Protein AF-A0A7J9N4K9-F1 (afdb_monomer_lite)

Organism: Gossypium schwendimanii (NCBI:txid34291)

Structure (mmCIF, N/CA/C/O backbone):
data_AF-A0A7J9N4K9-F1
#
_entry.id   AF-A0A7J9N4K9-F1
#
loop_
_atom_site.group_PDB
_atom_site.id
_atom_site.type_symbol
_atom_site.label_atom_id
_atom_site.label_alt_id
_atom_site.label_comp_id
_atom_site.label_asym_id
_atom_site.label_entity_id
_atom_site.label_seq_id
_atom_site.pdbx_PDB_ins_code
_atom_site.Cartn_x
_atom_site.Cartn_y
_atom_site.Cartn_z
_atom_site.occupancy
_atom_site.B_iso_or_equiv
_atom_site.auth_seq_id
_atom_site.auth_comp_id
_atom_site.auth_asym_id
_atom_site.auth_atom_id
_atom_site.pdbx_PDB_model_num
ATOM 1 N N . ASP A 1 1 ? 7.226 18.422 -1.236 1.00 49.41 1 ASP A N 1
ATOM 2 C CA . ASP A 1 1 ? 6.590 19.706 -1.590 1.00 49.41 1 ASP A CA 1
ATOM 3 C C . ASP A 1 1 ? 5.581 19.623 -2.728 1.00 49.41 1 ASP A C 1
ATOM 5 O O . ASP A 1 1 ? 4.415 19.809 -2.434 1.00 49.41 1 ASP A O 1
ATOM 9 N N . GLU A 1 2 ? 5.909 19.248 -3.968 1.00 48.59 2 GLU A N 1
ATOM 10 C CA . GLU A 1 2 ? 4.881 19.136 -5.037 1.00 48.59 2 GLU A CA 1
ATOM 11 C C . GLU A 1 2 ? 4.001 17.865 -4.930 1.00 48.59 2 GLU A C 1
ATOM 13 O O . GLU A 1 2 ? 2.795 17.899 -5.164 1.00 48.59 2 GLU A O 1
ATOM 18 N N . ALA A 1 3 ? 4.579 16.736 -4.502 1.00 51.59 3 ALA A N 1
ATOM 19 C CA . ALA A 1 3 ? 3.860 15.459 -4.408 1.00 51.59 3 ALA A CA 1
ATOM 20 C C . ALA A 1 3 ? 2.879 15.371 -3.221 1.00 51.59 3 ALA A C 1
ATOM 22 O O . ALA A 1 3 ? 1.837 14.729 -3.323 1.00 51.59 3 ALA A O 1
ATOM 23 N N . VAL A 1 4 ? 3.187 16.050 -2.110 1.00 46.81 4 VAL A N 1
ATOM 24 C CA . VAL A 1 4 ? 2.311 16.134 -0.925 1.00 46.81 4 VAL A CA 1
ATOM 25 C C . VAL A 1 4 ? 1.062 16.955 -1.257 1.00 46.81 4 VAL A C 1
ATOM 27 O O . VAL A 1 4 ? -0.050 16.534 -0.950 1.00 46.81 4 VAL A O 1
ATOM 30 N N . VAL A 1 5 ? 1.233 18.078 -1.967 1.00 52.47 5 VAL A N 1
ATOM 31 C CA . VAL A 1 5 ? 0.123 18.910 -2.465 1.00 52.47 5 VAL A CA 1
ATOM 32 C C . VAL A 1 5 ? -0.780 18.103 -3.409 1.00 52.47 5 VAL A C 1
ATOM 34 O O . VAL A 1 5 ? -2.001 18.160 -3.288 1.00 52.47 5 VAL A O 1
ATOM 37 N N . ASN A 1 6 ? -0.196 17.254 -4.264 1.00 62.75 6 ASN A N 1
ATOM 38 C CA . ASN A 1 6 ? -0.951 16.368 -5.154 1.00 62.75 6 ASN A CA 1
ATOM 39 C C . ASN A 1 6 ? -1.826 15.350 -4.390 1.00 62.75 6 ASN A C 1
ATOM 41 O O . ASN A 1 6 ? -2.969 15.121 -4.783 1.00 62.75 6 ASN A O 1
ATOM 45 N N . LEU A 1 7 ? -1.343 14.780 -3.277 1.00 53.81 7 LEU A N 1
ATOM 46 C CA . LEU A 1 7 ? -2.138 13.855 -2.457 1.00 53.81 7 LEU A CA 1
ATOM 47 C C . LEU A 1 7 ? -3.364 14.540 -1.843 1.00 53.81 7 LEU A C 1
ATOM 49 O O . LEU A 1 7 ? -4.467 14.000 -1.920 1.00 53.81 7 LEU A O 1
ATOM 53 N N . PHE A 1 8 ? -3.192 15.719 -1.244 1.00 50.94 8 PHE A N 1
ATOM 54 C CA . PHE A 1 8 ? -4.314 16.450 -0.649 1.00 50.94 8 PHE A CA 1
ATOM 55 C C . PHE A 1 8 ? -5.331 16.895 -1.710 1.00 50.94 8 PHE A C 1
ATOM 57 O O . PHE A 1 8 ? -6.538 16.808 -1.480 1.00 50.94 8 PHE A O 1
ATOM 64 N N . ASP A 1 9 ? -4.877 17.255 -2.912 1.00 58.62 9 ASP A N 1
ATOM 65 C CA . ASP A 1 9 ? -5.763 17.523 -4.049 1.00 58.62 9 ASP A CA 1
ATOM 66 C C . ASP A 1 9 ? -6.529 16.275 -4.520 1.00 58.62 9 ASP A C 1
ATOM 68 O O . ASP A 1 9 ? -7.696 16.376 -4.911 1.00 58.62 9 ASP A O 1
ATOM 72 N N . GLN A 1 10 ? -5.912 15.090 -4.487 1.00 57.28 10 GLN A N 1
ATOM 73 C CA . GLN A 1 10 ? -6.582 13.819 -4.795 1.00 57.28 10 GLN A CA 1
ATOM 74 C C . GLN A 1 10 ? -7.594 13.423 -3.709 1.00 57.28 10 GLN A C 1
ATOM 76 O O . GLN A 1 10 ? -8.705 12.993 -4.033 1.00 57.28 10 GLN A O 1
ATOM 81 N N . LEU A 1 11 ? -7.255 13.641 -2.437 1.00 49.56 11 LEU A N 1
ATOM 82 C CA . LEU A 1 11 ? -8.150 13.450 -1.295 1.00 49.56 11 LEU A CA 1
ATOM 83 C C . LEU A 1 11 ? -9.391 14.340 -1.384 1.00 49.56 11 LEU A C 1
ATOM 85 O O . LEU A 1 11 ? -10.517 13.859 -1.247 1.00 49.56 11 LEU A O 1
ATOM 89 N N . ASN A 1 12 ? -9.195 15.617 -1.717 1.00 47.84 12 ASN A N 1
ATOM 90 C CA . ASN A 1 12 ? -10.282 16.567 -1.959 1.00 47.84 12 ASN A CA 1
ATOM 91 C C . ASN A 1 12 ? -11.189 16.138 -3.127 1.00 47.84 12 ASN A C 1
ATOM 93 O O . ASN A 1 12 ? -12.381 16.447 -3.140 1.00 47.84 12 ASN A O 1
ATOM 97 N N . LYS A 1 13 ? -10.659 15.367 -4.086 1.00 63.44 13 LYS A N 1
ATOM 98 C CA . LYS A 1 13 ? -11.408 14.775 -5.209 1.00 63.44 13 LYS A CA 1
ATOM 99 C C . LYS A 1 13 ? -12.081 13.437 -4.868 1.00 63.44 13 LYS A C 1
ATOM 101 O O . LYS A 1 13 ? -12.573 12.772 -5.776 1.00 63.44 13 LYS A O 1
ATOM 106 N N . LYS A 1 14 ? -12.144 13.051 -3.586 1.00 54.69 14 LYS A N 1
ATOM 107 C CA . LYS A 1 14 ? -12.711 11.777 -3.093 1.00 54.69 14 LYS A CA 1
ATOM 108 C C . LYS A 1 14 ? -11.997 10.526 -3.622 1.00 54.69 14 LYS A C 1
ATOM 110 O O . LYS A 1 14 ? -12.577 9.440 -3.612 1.00 54.69 14 LYS A O 1
ATOM 115 N N . VAL A 1 15 ? -10.748 10.651 -4.072 1.00 60.00 15 VAL A N 1
ATOM 116 C CA . VAL A 1 15 ? -9.905 9.478 -4.327 1.00 60.00 15 VAL A CA 1
ATOM 117 C C . VAL A 1 15 ? -9.588 8.846 -2.974 1.00 60.00 15 VAL A C 1
ATOM 119 O O . VAL A 1 15 ? -9.232 9.546 -2.028 1.00 60.00 15 VAL A O 1
ATOM 122 N N . THR A 1 16 ? -9.754 7.528 -2.861 1.00 64.25 16 THR A N 1
ATOM 123 C CA . THR A 1 16 ? -9.445 6.816 -1.616 1.00 64.25 16 THR A CA 1
ATOM 124 C C . THR A 1 16 ? -7.970 7.024 -1.245 1.00 64.25 16 THR A C 1
ATOM 126 O O . THR A 1 16 ? -7.100 6.708 -2.058 1.00 64.25 16 THR A O 1
ATOM 129 N N . PRO A 1 17 ? -7.646 7.533 -0.039 1.00 65.94 17 PRO A N 1
ATOM 130 C CA . PRO A 1 17 ? -6.253 7.671 0.383 1.00 65.94 17 PRO A CA 1
ATOM 131 C C . PRO A 1 17 ? -5.586 6.330 0.652 1.00 65.94 17 PRO A C 1
ATOM 133 O O . PRO A 1 17 ? -4.362 6.257 0.676 1.00 65.94 17 PRO A O 1
ATOM 136 N N . ILE A 1 18 ? -6.372 5.275 0.887 1.00 71.81 18 ILE A N 1
ATOM 137 C CA . ILE A 1 18 ? -5.900 3.997 1.429 1.00 71.81 18 ILE A CA 1
ATOM 138 C C . ILE A 1 18 ? -4.671 3.451 0.676 1.00 71.81 18 ILE A C 1
ATOM 140 O O . ILE A 1 18 ? -3.696 3.116 1.351 1.00 71.81 18 ILE A O 1
ATOM 144 N N . PRO A 1 19 ? -4.629 3.408 -0.674 1.00 71.19 19 PRO A N 1
ATOM 145 C CA . PRO A 1 19 ? -3.455 2.922 -1.402 1.00 71.19 19 PRO A CA 1
ATOM 146 C C . PRO A 1 19 ? -2.188 3.737 -1.125 1.00 71.19 19 PRO A C 1
ATOM 148 O O . PRO A 1 19 ? -1.106 3.166 -1.016 1.00 71.19 19 PRO A O 1
ATOM 151 N N . VAL A 1 20 ? -2.321 5.054 -0.957 1.00 73.25 20 VAL A N 1
ATOM 152 C CA . VAL A 1 20 ? -1.198 5.960 -0.687 1.00 73.25 20 VAL A CA 1
ATOM 153 C C . VAL A 1 20 ? -0.687 5.783 0.744 1.00 73.25 20 VAL A C 1
ATOM 155 O O . VAL A 1 20 ? 0.519 5.713 0.968 1.00 73.25 20 VAL A O 1
ATOM 158 N N . ILE A 1 21 ? -1.596 5.636 1.712 1.00 75.00 21 ILE A N 1
ATOM 159 C CA . ILE A 1 21 ? -1.252 5.376 3.120 1.00 75.00 21 ILE A CA 1
ATOM 160 C C . ILE A 1 21 ? -0.512 4.048 3.251 1.00 75.00 21 ILE A C 1
ATOM 162 O O . ILE A 1 21 ? 0.518 3.960 3.925 1.00 75.00 21 ILE A O 1
ATOM 166 N N . LEU A 1 22 ? -1.038 3.012 2.595 1.00 77.12 22 LEU A N 1
ATOM 167 C CA . LEU A 1 22 ? -0.397 1.707 2.542 1.00 77.12 22 LEU A CA 1
ATOM 168 C C . LEU A 1 22 ? 0.988 1.823 1.898 1.00 77.12 22 LEU A C 1
ATOM 170 O O . LEU A 1 22 ? 1.949 1.306 2.466 1.00 77.12 22 LEU A O 1
ATOM 174 N N . ALA A 1 23 ? 1.117 2.547 0.781 1.00 81.69 23 ALA A N 1
ATOM 175 C CA . ALA A 1 23 ? 2.401 2.748 0.116 1.00 81.69 23 ALA A CA 1
ATOM 176 C C . ALA A 1 23 ? 3.451 3.355 1.058 1.00 81.69 23 ALA A C 1
ATOM 178 O O . ALA A 1 23 ? 4.545 2.806 1.197 1.00 81.69 23 ALA A O 1
ATOM 179 N N . GLU A 1 24 ? 3.118 4.450 1.746 1.00 82.38 24 GLU A N 1
ATOM 180 C CA . GLU A 1 24 ? 4.070 5.109 2.645 1.00 82.38 24 GLU A CA 1
ATOM 181 C C . GLU A 1 24 ? 4.376 4.265 3.885 1.00 82.38 24 GLU A C 1
ATOM 183 O O . GLU A 1 24 ? 5.539 4.123 4.256 1.00 82.38 24 GLU A O 1
ATOM 188 N N . THR A 1 25 ? 3.378 3.586 4.457 1.00 79.69 25 THR A N 1
ATOM 189 C CA . THR A 1 25 ? 3.591 2.690 5.605 1.00 79.69 25 THR A CA 1
ATOM 190 C C . THR A 1 25 ? 4.564 1.560 5.255 1.00 79.69 25 THR A C 1
ATOM 192 O O . THR A 1 25 ? 5.531 1.312 5.980 1.00 79.69 25 THR A O 1
ATOM 195 N N . PHE A 1 26 ? 4.355 0.883 4.121 1.00 77.69 26 PHE A N 1
ATOM 196 C CA . PHE A 1 26 ? 5.234 -0.203 3.678 1.00 77.69 26 PHE A CA 1
ATOM 197 C C . PHE A 1 26 ? 6.650 0.289 3.374 1.00 77.69 26 PHE A C 1
ATOM 199 O O . PHE A 1 26 ? 7.622 -0.394 3.717 1.00 77.69 26 PHE A O 1
ATOM 206 N N . LYS A 1 27 ? 6.790 1.478 2.781 1.00 79.88 27 LYS A N 1
ATOM 207 C CA . LYS A 1 27 ? 8.101 2.086 2.532 1.00 79.88 27 LYS A CA 1
ATOM 208 C C . LYS A 1 27 ? 8.834 2.414 3.826 1.00 79.88 27 LYS A C 1
ATOM 210 O O . LYS A 1 27 ? 9.990 2.014 3.961 1.00 79.88 27 LYS A O 1
ATOM 215 N N . SER A 1 28 ? 8.176 3.055 4.793 1.00 76.00 28 SER A N 1
ATOM 216 C CA . SER A 1 28 ? 8.782 3.364 6.093 1.00 76.00 28 SER A CA 1
ATOM 217 C C . SER A 1 28 ? 9.217 2.093 6.829 1.00 76.00 28 SER A C 1
ATOM 219 O O . SER A 1 28 ? 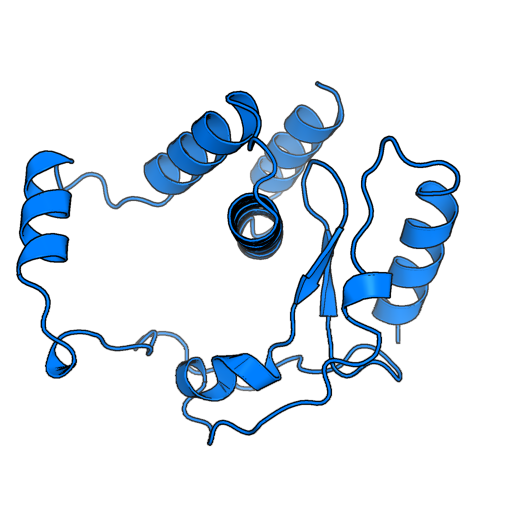10.344 2.019 7.316 1.00 76.00 28 SER A O 1
ATOM 221 N N . LEU A 1 29 ? 8.384 1.046 6.842 1.00 76.38 29 LEU A N 1
ATOM 222 C CA . LEU A 1 29 ? 8.743 -0.246 7.442 1.00 76.38 29 LEU A CA 1
ATOM 223 C C . LEU A 1 29 ? 9.922 -0.921 6.720 1.00 76.38 29 LEU A C 1
ATOM 225 O O . LEU A 1 29 ? 10.816 -1.470 7.369 1.00 76.38 29 LEU A O 1
ATOM 229 N N . SER A 1 30 ? 9.957 -0.862 5.384 1.00 75.75 30 SER A N 1
ATOM 230 C CA . SER A 1 30 ? 11.070 -1.380 4.577 1.00 75.75 30 SER A CA 1
ATOM 231 C C . SER A 1 30 ? 12.377 -0.644 4.884 1.00 75.75 30 SER A C 1
ATOM 233 O O . SER A 1 30 ? 13.410 -1.294 5.065 1.00 75.75 30 SER A O 1
ATOM 235 N N . ALA A 1 31 ? 12.334 0.686 5.009 1.00 74.19 31 ALA A N 1
ATOM 236 C CA . ALA A 1 31 ? 13.477 1.511 5.389 1.00 74.19 31 ALA A CA 1
ATOM 237 C C . ALA A 1 31 ? 13.986 1.165 6.799 1.00 74.19 31 ALA A C 1
ATOM 239 O O . ALA A 1 31 ? 15.176 0.883 6.951 1.00 74.19 31 ALA A O 1
ATOM 240 N N . CYS A 1 32 ? 13.091 1.055 7.789 1.00 73.06 32 CYS A N 1
ATOM 241 C CA . CYS A 1 32 ? 13.434 0.613 9.145 1.00 73.06 32 CYS A CA 1
ATOM 242 C C . CYS A 1 32 ? 14.128 -0.758 9.145 1.00 73.06 32 CYS A C 1
ATOM 244 O O . CYS A 1 32 ? 15.174 -0.924 9.770 1.00 73.06 32 CYS A O 1
ATOM 246 N N . ARG A 1 33 ? 13.596 -1.733 8.393 1.00 73.25 33 ARG A N 1
ATOM 247 C CA . ARG A 1 33 ? 14.206 -3.067 8.249 1.00 73.25 33 ARG A CA 1
ATOM 248 C C . ARG A 1 33 ? 15.597 -3.007 7.613 1.00 73.25 33 ARG A C 1
ATOM 250 O O . ARG A 1 33 ? 16.470 -3.780 7.992 1.00 73.25 33 ARG A O 1
ATOM 257 N N . LYS A 1 34 ? 15.803 -2.111 6.644 1.00 75.81 34 LYS A N 1
ATOM 258 C CA . LYS A 1 34 ? 17.098 -1.886 5.978 1.00 75.81 34 LYS A CA 1
ATOM 259 C C . LYS A 1 34 ? 18.069 -1.051 6.840 1.00 75.81 34 LYS A C 1
ATOM 261 O O . LYS A 1 34 ? 19.182 -0.794 6.395 1.00 75.81 34 LYS A O 1
ATOM 266 N N . GLY A 1 35 ? 17.673 -0.616 8.043 1.00 75.69 35 GLY A N 1
ATOM 267 C CA . GLY A 1 35 ? 18.476 0.267 8.900 1.00 75.69 35 GLY A CA 1
ATOM 268 C C . GLY A 1 35 ? 18.631 1.688 8.345 1.00 75.69 35 GLY A C 1
ATOM 269 O O . GLY A 1 35 ? 19.525 2.426 8.757 1.00 75.69 35 GLY A O 1
ATOM 270 N N . VAL A 1 36 ? 17.783 2.072 7.391 1.00 76.38 36 VAL A N 1
ATOM 271 C CA . VAL A 1 36 ? 17.773 3.402 6.781 1.00 76.38 36 VAL A CA 1
ATOM 272 C C . VAL A 1 36 ? 16.933 4.327 7.655 1.00 76.38 36 VAL A C 1
ATOM 274 O O . VAL A 1 36 ? 15.856 3.950 8.117 1.00 76.38 36 VAL A O 1
ATOM 277 N N . ARG A 1 37 ? 17.420 5.552 7.884 1.00 69.69 37 ARG A N 1
ATOM 278 C CA . ARG A 1 37 ? 16.639 6.576 8.586 1.00 69.69 37 ARG A CA 1
ATOM 279 C C . ARG A 1 37 ? 15.398 6.911 7.763 1.00 69.69 37 ARG A C 1
ATOM 281 O O . ARG A 1 37 ? 15.520 7.284 6.602 1.00 69.69 37 ARG A O 1
ATOM 288 N N . VAL A 1 38 ? 14.231 6.764 8.378 1.00 64.31 38 VAL A N 1
ATOM 289 C CA . VAL A 1 38 ? 12.974 7.297 7.851 1.00 64.31 38 VAL A CA 1
ATOM 290 C C . VAL A 1 38 ? 12.989 8.803 8.089 1.00 64.31 38 VAL A C 1
ATOM 292 O O . VAL A 1 38 ? 13.317 9.243 9.196 1.00 64.31 38 VAL A O 1
ATOM 295 N N . ASP A 1 39 ? 12.686 9.590 7.059 1.00 64.81 39 ASP A N 1
ATOM 296 C CA . ASP A 1 39 ? 12.691 11.043 7.183 1.00 64.81 39 ASP A CA 1
ATOM 297 C C . ASP A 1 39 ? 11.581 11.491 8.145 1.00 64.81 39 ASP A C 1
ATOM 299 O O . ASP A 1 39 ? 10.475 10.949 8.162 1.00 64.81 39 ASP A O 1
ATOM 303 N N . SER A 1 40 ? 11.866 12.513 8.959 1.00 62.72 40 SER A N 1
ATOM 304 C CA . SER A 1 40 ? 10.917 13.042 9.954 1.00 62.72 40 SER A CA 1
ATOM 305 C C . SER A 1 40 ? 9.582 13.472 9.331 1.00 62.72 40 SER A C 1
ATOM 307 O O . SER A 1 40 ? 8.553 13.429 10.000 1.00 62.72 40 SER A O 1
ATOM 309 N N . LEU A 1 41 ? 9.606 13.886 8.061 1.00 61.12 41 LEU A N 1
ATOM 310 C CA . LEU A 1 41 ? 8.431 14.268 7.278 1.00 61.12 41 LEU A CA 1
ATOM 311 C C . LEU A 1 41 ? 7.515 13.073 6.975 1.00 61.12 41 LEU A C 1
ATOM 313 O O . LEU A 1 41 ? 6.299 13.228 7.024 1.00 61.12 41 LEU A O 1
ATOM 317 N N . ASP A 1 42 ? 8.074 11.884 6.731 1.00 63.25 42 ASP A N 1
ATOM 318 C CA . ASP A 1 42 ? 7.291 10.671 6.453 1.00 63.25 42 ASP A CA 1
ATOM 319 C C . ASP A 1 42 ? 6.524 10.225 7.696 1.00 63.25 42 ASP A C 1
ATOM 321 O O . ASP A 1 42 ? 5.341 9.896 7.633 1.00 63.25 42 ASP A O 1
ATOM 325 N N . VAL A 1 43 ? 7.190 10.271 8.853 1.00 65.75 43 VAL A N 1
ATOM 326 C CA . VAL A 1 43 ? 6.581 9.922 10.141 1.00 65.75 43 VAL A CA 1
ATOM 327 C C . VAL A 1 43 ? 5.493 10.928 10.515 1.00 65.75 43 VAL A C 1
ATOM 329 O O . VAL A 1 43 ? 4.408 10.522 10.924 1.00 65.75 43 VAL A O 1
ATOM 332 N N . GLN A 1 44 ? 5.751 12.228 10.339 1.00 68.69 44 GLN A N 1
ATOM 333 C CA . GLN A 1 44 ? 4.781 13.282 10.642 1.00 68.69 44 GLN A CA 1
ATOM 334 C C . GLN A 1 44 ? 3.522 13.160 9.772 1.00 68.69 44 GLN A C 1
ATOM 336 O O . GLN A 1 44 ? 2.407 13.234 10.283 1.00 68.69 44 GLN A O 1
ATOM 341 N N . LEU A 1 45 ? 3.692 12.900 8.475 1.00 65.44 45 LEU A N 1
ATOM 342 C CA . LEU A 1 45 ? 2.583 12.766 7.536 1.00 65.44 45 LEU A CA 1
ATOM 343 C C . LEU A 1 45 ? 1.770 11.488 7.778 1.00 65.44 45 LEU A C 1
ATOM 345 O O . LEU A 1 45 ? 0.542 11.530 7.748 1.00 65.44 45 LEU A O 1
ATOM 349 N N . LEU A 1 46 ? 2.426 10.363 8.087 1.00 65.69 46 LEU A N 1
ATOM 350 C CA . LEU A 1 46 ? 1.736 9.142 8.514 1.00 65.69 46 LEU A CA 1
ATOM 351 C C . LEU A 1 46 ? 0.940 9.370 9.807 1.00 65.69 46 LEU A C 1
ATOM 353 O O . LEU A 1 46 ? -0.177 8.871 9.924 1.00 65.69 46 LEU A O 1
ATOM 357 N N . LEU A 1 47 ? 1.468 10.151 10.754 1.00 69.06 47 LEU A N 1
ATOM 358 C CA . LEU A 1 47 ? 0.751 10.516 11.978 1.00 69.06 47 LEU A CA 1
ATOM 359 C C . LEU A 1 47 ? -0.464 11.409 11.695 1.00 69.06 47 LEU A C 1
ATOM 361 O O . LEU A 1 47 ? -1.521 11.160 12.269 1.00 69.06 47 LEU A O 1
ATOM 365 N N . GLU A 1 48 ? -0.356 12.397 10.806 1.00 65.56 48 GLU A N 1
ATOM 366 C CA . GLU A 1 48 ? -1.480 13.257 10.393 1.00 65.56 48 GLU A CA 1
ATOM 367 C C . GLU A 1 48 ? -2.570 12.469 9.651 1.00 65.56 48 GLU A C 1
ATOM 369 O O . GLU A 1 48 ? -3.765 12.631 9.903 1.00 65.56 48 GLU A O 1
ATOM 374 N N . ILE A 1 49 ? -2.168 11.547 8.780 1.00 62.56 49 ILE A N 1
ATOM 375 C CA . ILE A 1 49 ? -3.064 10.627 8.075 1.00 62.56 49 ILE A CA 1
ATOM 376 C C . ILE A 1 49 ? -3.772 9.679 9.056 1.00 62.56 49 ILE A C 1
ATOM 378 O O . ILE A 1 49 ? -4.981 9.468 8.974 1.00 62.56 49 ILE A O 1
ATOM 382 N N . VAL A 1 50 ? -3.042 9.102 10.012 1.00 62.19 50 VAL A N 1
ATOM 383 C CA . VAL A 1 50 ? -3.642 8.252 11.050 1.00 62.19 50 VAL A CA 1
ATOM 384 C C . VAL A 1 50 ? -4.548 9.080 11.960 1.00 62.19 50 VAL A C 1
ATOM 386 O O . VAL A 1 50 ? -5.602 8.594 12.353 1.00 62.19 50 VAL A O 1
ATOM 389 N N . ALA A 1 51 ? -4.186 10.325 12.275 1.00 63.28 51 ALA A N 1
ATOM 390 C CA . ALA A 1 51 ? -5.010 11.232 13.070 1.00 63.28 51 ALA A CA 1
ATOM 391 C C . ALA A 1 51 ? -6.315 11.610 12.355 1.00 63.28 51 ALA A C 1
ATOM 393 O O . ALA A 1 51 ? -7.354 11.646 12.999 1.00 63.28 51 ALA A O 1
ATOM 394 N N . THR A 1 52 ? -6.289 11.816 11.038 1.00 56.16 52 THR A N 1
ATOM 395 C CA . THR A 1 52 ? -7.501 12.077 10.236 1.00 56.16 52 THR A CA 1
ATOM 396 C C . THR A 1 52 ? -8.374 10.835 10.033 1.00 56.16 52 THR A C 1
ATOM 398 O O . THR A 1 52 ? -9.581 10.964 9.845 1.00 56.16 52 THR A O 1
ATOM 401 N N . LEU A 1 53 ? -7.793 9.631 10.090 1.00 53.28 53 LEU A N 1
ATOM 402 C CA . LEU A 1 53 ? -8.529 8.358 10.079 1.00 53.28 53 LEU A CA 1
ATOM 403 C C . LEU A 1 53 ? -8.985 7.890 11.467 1.00 53.28 53 LEU A C 1
ATOM 405 O O . LEU A 1 53 ? -9.813 6.978 11.565 1.00 53.28 53 LEU A O 1
ATOM 409 N N . ARG A 1 54 ? -8.434 8.457 12.545 1.00 54.72 54 ARG A N 1
ATOM 410 C CA . ARG A 1 54 ? -8.848 8.134 13.910 1.00 54.72 54 ARG A CA 1
ATOM 411 C C . ARG A 1 54 ? -10.295 8.572 14.094 1.00 54.72 54 ARG A C 1
ATOM 413 O O . ARG A 1 54 ? -10.691 9.663 13.712 1.00 54.72 54 ARG A O 1
ATOM 420 N N . ARG A 1 55 ? -11.083 7.712 14.740 1.00 52.09 55 ARG A N 1
ATOM 421 C CA . ARG A 1 55 ? -12.305 8.180 15.385 1.00 52.09 55 ARG A CA 1
ATOM 422 C C . ARG A 1 55 ? -11.876 9.108 16.523 1.00 52.09 55 ARG A C 1
ATOM 424 O O . ARG A 1 55 ? -11.019 8.734 17.326 1.00 52.09 55 ARG A O 1
ATOM 431 N N . ASP A 1 56 ? -12.442 10.309 16.563 1.00 56.12 56 ASP A N 1
ATOM 432 C CA . ASP A 1 56 ? -12.079 11.385 17.500 1.00 56.12 56 ASP A CA 1
ATOM 433 C C . ASP A 1 56 ? -12.349 11.053 18.989 1.00 56.12 56 ASP A C 1
ATOM 435 O O . ASP A 1 56 ? -12.181 11.900 19.865 1.00 56.12 56 ASP A O 1
ATOM 439 N N . ASP A 1 57 ? -12.772 9.830 19.319 1.00 66.50 57 ASP A N 1
ATOM 440 C CA . ASP A 1 57 ? -13.246 9.428 20.645 1.00 66.50 57 ASP A CA 1
ATOM 441 C C . ASP A 1 57 ? -12.180 8.759 21.538 1.00 66.50 57 ASP A C 1
ATOM 443 O O . ASP A 1 57 ? -12.446 8.477 22.712 1.00 66.50 57 ASP A O 1
ATOM 447 N N . ILE A 1 58 ? -10.961 8.511 21.034 1.00 69.56 58 ILE A N 1
ATOM 448 C CA . ILE A 1 58 ? -9.914 7.788 21.781 1.00 69.56 58 ILE A CA 1
ATOM 449 C C . ILE A 1 58 ? -8.615 8.602 21.870 1.00 69.56 58 ILE A C 1
ATOM 451 O O . ILE A 1 58 ? -7.951 8.876 20.872 1.00 69.56 58 ILE A O 1
ATOM 455 N N . SER A 1 59 ? -8.195 8.923 23.099 1.00 76.62 59 SER A N 1
ATOM 456 C CA . SER A 1 59 ? -6.933 9.623 23.373 1.00 76.62 59 SER A CA 1
ATOM 457 C C . SER A 1 59 ? -5.696 8.742 23.148 1.00 76.62 59 SER A C 1
ATOM 459 O O . SER A 1 59 ? -5.741 7.520 23.290 1.00 76.62 59 SER A O 1
ATOM 461 N N . GLU A 1 60 ? -4.549 9.361 22.856 1.00 65.06 60 GLU A N 1
ATOM 462 C CA . GLU A 1 60 ? -3.276 8.664 22.607 1.00 65.06 60 GLU A CA 1
ATOM 463 C C . GLU A 1 60 ? -2.863 7.727 23.754 1.00 65.06 60 GLU A C 1
ATOM 465 O O . GLU A 1 60 ? -2.529 6.568 23.523 1.00 65.06 60 GLU A O 1
ATOM 470 N N . LYS A 1 61 ? -2.965 8.188 25.009 1.00 71.12 61 LYS A N 1
ATOM 471 C CA . LYS A 1 61 ? -2.658 7.363 26.192 1.00 71.12 61 LYS A CA 1
ATOM 472 C C . LYS A 1 61 ? -3.538 6.116 26.272 1.00 71.12 61 LYS A C 1
ATOM 474 O O . LYS A 1 61 ? -3.067 5.054 26.670 1.00 71.12 61 LYS A O 1
ATOM 479 N N . LYS A 1 62 ? -4.810 6.242 25.885 1.00 74.38 62 LYS A N 1
ATOM 480 C CA . LYS A 1 62 ? -5.762 5.128 25.861 1.00 74.38 62 LYS A CA 1
ATOM 481 C C . LYS A 1 62 ? -5.425 4.146 24.735 1.00 74.38 62 LYS A C 1
ATOM 483 O O . LYS A 1 62 ? -5.458 2.946 24.974 1.00 74.38 62 LYS A O 1
ATOM 488 N N . TRP A 1 63 ? -5.009 4.636 23.565 1.00 73.25 63 TRP A N 1
ATOM 489 C CA . TRP A 1 63 ? -4.483 3.798 22.479 1.00 73.25 63 TRP A CA 1
ATOM 490 C C . TRP A 1 63 ? -3.252 2.988 22.894 1.00 73.25 63 TRP A C 1
ATOM 492 O O . TRP A 1 63 ? -3.211 1.785 22.653 1.00 73.25 63 TRP A O 1
ATOM 502 N N . ILE A 1 64 ? -2.273 3.623 23.545 1.00 63.88 64 ILE A N 1
ATOM 503 C CA . ILE A 1 64 ? -1.058 2.941 24.018 1.00 63.88 64 ILE A CA 1
ATOM 504 C C . ILE A 1 64 ? -1.418 1.831 25.012 1.00 63.88 64 ILE A C 1
ATOM 506 O O . ILE A 1 64 ? -0.925 0.714 24.882 1.00 63.88 64 ILE A O 1
ATOM 510 N N . ALA A 1 65 ? -2.321 2.111 25.956 1.00 74.38 65 ALA A N 1
ATOM 511 C CA . ALA A 1 65 ? -2.778 1.114 26.919 1.00 74.38 65 ALA A CA 1
ATOM 512 C C . ALA A 1 65 ? -3.490 -0.074 26.245 1.00 74.38 65 ALA A C 1
ATOM 514 O O . ALA A 1 65 ? -3.281 -1.211 26.654 1.00 74.38 65 ALA A O 1
ATOM 515 N N . ILE A 1 66 ? -4.292 0.163 25.202 1.00 71.25 66 ILE A N 1
ATOM 516 C CA . ILE A 1 66 ? -4.935 -0.913 24.429 1.00 71.25 66 ILE A CA 1
ATOM 517 C C . ILE A 1 66 ? -3.872 -1.782 23.745 1.00 71.25 66 ILE A C 1
ATOM 519 O O . ILE A 1 66 ? -3.862 -2.994 23.933 1.00 71.25 66 ILE A O 1
ATOM 523 N N . LEU A 1 67 ? -2.936 -1.167 23.015 1.00 70.25 67 LEU A N 1
ATOM 524 C CA . LEU A 1 67 ? -1.874 -1.883 22.295 1.00 70.25 67 LEU A CA 1
ATOM 525 C C . LEU A 1 67 ? -0.969 -2.706 23.217 1.00 70.25 67 LEU A C 1
ATOM 527 O O . LEU A 1 67 ? -0.548 -3.792 22.839 1.00 70.25 67 LEU A O 1
ATOM 531 N N . GLN A 1 68 ? -0.680 -2.209 24.419 1.00 71.38 68 GLN A N 1
ATOM 532 C CA . GLN A 1 68 ? 0.162 -2.913 25.390 1.00 71.38 68 GLN A CA 1
ATOM 533 C C . GLN A 1 68 ? -0.516 -4.128 26.035 1.00 71.38 68 GLN A C 1
ATOM 535 O O . GLN A 1 68 ? 0.189 -5.011 26.516 1.00 71.38 68 GLN A O 1
ATOM 540 N N . ASN A 1 69 ? -1.851 -4.170 26.072 1.00 86.62 69 ASN A N 1
ATOM 541 C CA . ASN A 1 69 ? -2.604 -5.261 26.699 1.00 86.62 69 ASN A CA 1
ATOM 542 C C . ASN A 1 69 ? -3.206 -6.250 25.687 1.00 86.62 69 ASN A C 1
ATOM 544 O O . ASN A 1 69 ? -3.686 -7.301 26.106 1.00 86.62 69 ASN A O 1
ATOM 548 N N . LEU A 1 70 ? -3.162 -5.936 24.387 1.00 73.62 70 LEU A N 1
ATOM 549 C CA . LEU A 1 70 ? -3.645 -6.797 23.306 1.00 73.62 70 LEU A CA 1
ATOM 550 C C . LEU A 1 70 ? -2.948 -8.164 23.325 1.00 73.62 70 LEU A C 1
ATOM 552 O O . LEU A 1 70 ? -1.720 -8.243 23.250 1.00 73.62 70 LEU A O 1
ATOM 556 N N . GLN A 1 71 ? -3.740 -9.232 23.383 1.00 76.19 71 GLN A N 1
ATOM 557 C CA . GLN A 1 71 ? -3.286 -10.606 23.175 1.00 76.19 71 GLN A CA 1
ATOM 558 C C . GLN A 1 71 ? -3.508 -11.035 21.719 1.00 76.19 71 GLN A C 1
ATOM 560 O O . GLN A 1 71 ? -4.253 -10.399 20.977 1.00 76.19 71 GLN A O 1
ATOM 565 N N . GLU A 1 72 ? -2.870 -12.128 21.287 1.00 66.69 72 GLU A N 1
ATOM 566 C CA . GLU A 1 72 ? -3.014 -12.640 19.911 1.00 66.69 72 GLU A CA 1
ATOM 567 C C . GLU A 1 72 ? -4.484 -12.901 19.539 1.00 66.69 72 GLU A C 1
ATOM 569 O O . GLU A 1 72 ? -4.917 -12.585 18.433 1.00 66.69 72 GLU A O 1
ATOM 574 N N . GLU A 1 73 ? -5.256 -13.424 20.487 1.00 71.19 73 GLU A N 1
ATOM 575 C CA . GLU A 1 73 ? -6.687 -13.714 20.366 1.00 71.19 73 GLU A CA 1
ATOM 576 C C . GLU A 1 73 ? -7.586 -12.472 20.281 1.00 71.19 73 GLU A C 1
ATOM 578 O O . GLU A 1 73 ? -8.674 -12.554 19.713 1.00 71.19 73 GLU A O 1
ATOM 583 N N . ASP A 1 74 ? -7.113 -11.318 20.756 1.00 68.00 74 ASP A N 1
ATOM 584 C CA . ASP A 1 74 ? -7.820 -10.039 20.635 1.00 68.00 74 ASP A CA 1
ATOM 585 C C . ASP A 1 74 ? -7.595 -9.376 19.263 1.00 68.00 74 ASP A C 1
ATOM 587 O O . ASP A 1 74 ? -8.302 -8.434 18.887 1.00 68.00 74 ASP A O 1
ATOM 591 N N . ILE A 1 75 ? -6.589 -9.831 18.505 1.00 63.94 75 ILE A N 1
ATOM 592 C CA . ILE A 1 75 ? -6.233 -9.261 17.205 1.00 63.94 75 ILE A CA 1
ATOM 593 C C . ILE A 1 75 ? -7.041 -9.954 16.110 1.00 63.94 75 ILE A C 1
ATOM 595 O O . ILE A 1 75 ? -6.638 -10.959 15.515 1.00 63.94 75 ILE A O 1
ATOM 599 N N . GLU A 1 76 ? -8.168 -9.348 15.753 1.00 64.06 76 GLU A N 1
ATOM 600 C CA . GLU A 1 76 ? -8.826 -9.675 14.497 1.00 64.06 76 GLU A CA 1
ATOM 601 C C . GLU A 1 76 ? -8.099 -8.994 13.331 1.00 64.06 76 GLU A C 1
ATOM 603 O O . GLU A 1 76 ? -8.221 -7.796 13.094 1.00 64.06 76 GLU A O 1
ATOM 608 N N . TRP A 1 77 ? -7.403 -9.784 12.510 1.00 60.56 77 TRP A N 1
ATOM 609 C CA . TRP A 1 77 ? -6.889 -9.338 11.202 1.00 60.56 77 TRP A CA 1
ATOM 610 C C . TRP A 1 77 ? -7.999 -9.072 10.174 1.00 60.56 77 TRP A C 1
ATOM 612 O O . TRP A 1 77 ? -7.725 -8.843 8.999 1.00 60.56 77 TRP A O 1
ATOM 622 N N . ARG A 1 78 ? -9.257 -9.161 10.598 1.00 60.34 78 ARG A N 1
ATOM 623 C CA . ARG A 1 78 ? -10.452 -9.062 9.772 1.00 60.34 78 ARG A CA 1
ATOM 624 C C . ARG A 1 78 ? -10.953 -7.631 9.863 1.00 60.34 78 ARG A C 1
ATOM 626 O O . ARG A 1 78 ? -10.959 -7.048 10.938 1.00 60.34 78 ARG A O 1
ATOM 633 N N . ALA A 1 79 ? -11.420 -7.084 8.752 1.00 63.88 79 ALA A N 1
ATOM 634 C CA . ALA A 1 79 ? -12.322 -5.944 8.789 1.00 63.88 79 ALA A CA 1
ATOM 635 C C . ALA A 1 79 ? -13.745 -6.518 8.712 1.00 63.88 79 ALA A C 1
ATOM 637 O O . ALA A 1 79 ? -14.149 -6.918 7.622 1.00 63.88 79 ALA A O 1
ATOM 638 N N . PRO A 1 80 ? -14.511 -6.610 9.820 1.00 58.41 80 PRO A N 1
ATOM 639 C CA . PRO A 1 80 ? -15.817 -7.284 9.825 1.00 58.41 80 PRO A CA 1
ATOM 640 C C . PRO A 1 80 ? -16.834 -6.672 8.853 1.00 58.41 80 PRO A C 1
ATOM 642 O O . PRO A 1 80 ? -17.798 -7.320 8.465 1.00 58.41 80 PRO A O 1
ATOM 645 N N . TRP A 1 81 ? -16.613 -5.416 8.458 1.00 65.44 81 TRP A N 1
ATOM 646 C CA . TRP A 1 81 ? -17.423 -4.682 7.487 1.00 65.44 81 TRP A CA 1
ATOM 647 C C . TRP A 1 81 ? -16.960 -4.845 6.032 1.00 65.44 81 TRP A C 1
ATOM 649 O O . TRP A 1 81 ? -17.639 -4.363 5.129 1.00 65.44 81 TRP A O 1
ATOM 659 N N . LEU A 1 82 ? -15.803 -5.465 5.785 1.00 64.94 82 LEU A N 1
ATOM 660 C CA . LEU A 1 82 ? -15.265 -5.680 4.448 1.00 64.94 82 LEU A CA 1
ATOM 661 C C . LEU A 1 82 ? -15.597 -7.111 4.017 1.00 64.94 82 LEU A C 1
ATOM 663 O O . LEU A 1 82 ? -14.913 -8.055 4.401 1.00 64.94 82 LEU A O 1
ATOM 667 N N . LEU A 1 83 ? -16.654 -7.254 3.221 1.00 63.62 83 LEU A N 1
ATOM 668 C CA . LEU A 1 83 ? -16.929 -8.450 2.427 1.00 63.62 83 LEU A CA 1
ATOM 669 C C . LEU A 1 83 ? -16.388 -8.163 1.020 1.00 63.62 83 LEU A C 1
ATOM 671 O O . LEU A 1 83 ? -17.056 -7.463 0.261 1.00 63.62 83 LEU A O 1
ATOM 675 N N . PRO A 1 84 ? -15.150 -8.562 0.684 1.00 62.56 84 PRO A N 1
ATOM 676 C CA . PRO A 1 84 ? -14.602 -8.282 -0.631 1.00 62.56 84 PRO A CA 1
ATOM 677 C C . PRO A 1 84 ? -15.184 -9.298 -1.613 1.00 62.56 84 PRO A C 1
ATOM 679 O O . PRO A 1 84 ? -14.928 -10.492 -1.470 1.00 62.56 84 PRO A O 1
ATOM 682 N N . ASP A 1 85 ? -15.930 -8.828 -2.611 1.00 60.72 85 ASP A N 1
ATOM 683 C CA . ASP A 1 85 ? -16.406 -9.690 -3.701 1.00 60.72 85 ASP A CA 1
ATOM 684 C C . ASP A 1 85 ? -15.236 -10.140 -4.598 1.00 60.72 85 ASP A C 1
ATOM 686 O O . ASP A 1 85 ? -15.198 -11.283 -5.050 1.00 60.72 85 ASP A O 1
ATOM 690 N N . GLU A 1 86 ? -14.230 -9.276 -4.793 1.00 71.06 86 GLU A N 1
ATOM 691 C CA . GLU A 1 86 ? -13.018 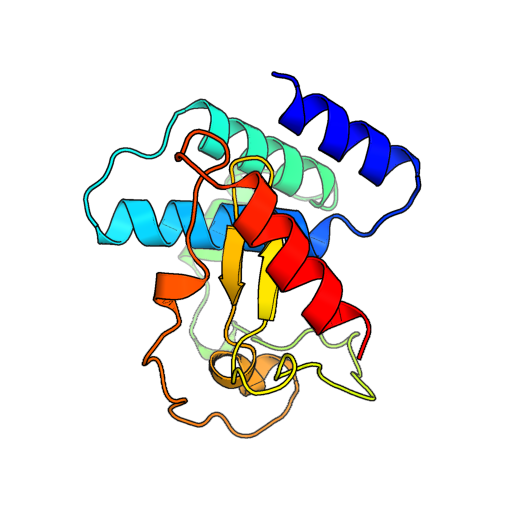-9.560 -5.568 1.00 71.06 86 GLU A CA 1
ATOM 692 C C . GLU A 1 86 ? -11.786 -8.892 -4.934 1.00 71.06 86 GLU A C 1
ATOM 694 O O . GLU A 1 86 ? -11.817 -7.726 -4.533 1.00 71.06 86 GLU A O 1
ATOM 699 N N . VAL A 1 87 ? -10.673 -9.627 -4.847 1.00 72.56 87 VAL A N 1
ATOM 700 C CA . VAL A 1 87 ? -9.380 -9.102 -4.383 1.00 72.56 87 VAL A CA 1
ATOM 701 C C . VAL A 1 87 ? -8.448 -8.992 -5.580 1.00 72.56 87 VAL A C 1
ATOM 703 O O . VAL A 1 87 ? -8.073 -10.003 -6.174 1.00 72.56 87 VAL A O 1
ATOM 706 N N . LEU A 1 88 ? -8.017 -7.774 -5.908 1.00 74.69 88 LEU A N 1
ATOM 707 C CA . LEU A 1 88 ? -6.951 -7.576 -6.884 1.00 74.69 88 LEU A CA 1
ATOM 708 C C . LEU A 1 88 ? -5.632 -8.060 -6.273 1.00 74.69 88 LEU A C 1
ATOM 710 O O . LEU A 1 88 ? -5.059 -7.385 -5.422 1.00 74.69 88 LEU A O 1
ATOM 714 N N . TYR A 1 89 ? -5.164 -9.235 -6.692 1.00 76.31 89 TYR A N 1
ATOM 715 C CA . TYR A 1 89 ? -3.941 -9.849 -6.164 1.00 76.31 89 TYR A CA 1
ATOM 716 C C . TYR A 1 89 ? -2.767 -9.865 -7.149 1.00 76.31 89 TYR A C 1
ATOM 718 O O . TYR A 1 89 ? -1.646 -10.170 -6.751 1.00 76.31 89 TYR A O 1
ATOM 726 N N . ARG A 1 90 ? -3.020 -9.533 -8.419 1.00 76.25 90 ARG A N 1
ATOM 727 C CA . ARG A 1 90 ? -2.033 -9.519 -9.501 1.00 76.25 90 ARG A CA 1
ATOM 728 C C . ARG A 1 90 ? -2.261 -8.335 -10.430 1.00 76.25 90 ARG A C 1
ATOM 730 O O . ARG A 1 90 ? -3.382 -7.851 -10.557 1.00 76.25 90 ARG A O 1
ATOM 737 N N . CYS A 1 91 ? -1.202 -7.906 -11.097 1.00 76.00 91 CYS A N 1
ATOM 738 C CA . CYS A 1 91 ? -1.201 -6.802 -12.046 1.00 76.00 91 CYS A CA 1
ATOM 739 C C . CYS A 1 91 ? -0.534 -7.286 -13.341 1.00 76.00 91 CYS A C 1
ATOM 741 O O . CYS A 1 91 ? 0.683 -7.473 -13.384 1.00 76.00 91 CYS A O 1
ATOM 743 N N . GLY A 1 92 ? -1.322 -7.591 -14.376 1.00 77.00 92 GLY A N 1
ATOM 744 C CA . GLY A 1 92 ? -0.816 -8.266 -15.576 1.00 77.00 92 GLY A CA 1
ATOM 745 C C . GLY A 1 92 ? -0.143 -9.607 -15.241 1.00 77.00 92 GLY A C 1
ATOM 746 O O . GLY A 1 92 ? -0.792 -10.539 -14.758 1.00 77.00 92 GLY A O 1
ATOM 747 N N . ASN A 1 93 ? 1.170 -9.696 -15.475 1.00 75.25 93 ASN A N 1
ATOM 748 C CA . ASN A 1 93 ? 1.999 -10.877 -15.191 1.00 75.25 93 ASN A CA 1
ATOM 749 C C . ASN A 1 93 ? 2.703 -10.841 -13.823 1.00 75.25 93 ASN A C 1
ATOM 751 O O . ASN A 1 93 ? 3.480 -11.744 -13.526 1.00 75.25 93 ASN A O 1
ATOM 755 N N . PHE A 1 94 ? 2.456 -9.816 -13.007 1.00 73.25 94 PHE A N 1
ATOM 756 C CA . PHE A 1 94 ? 3.089 -9.653 -11.701 1.00 73.25 94 PHE A CA 1
ATOM 757 C C . PHE A 1 94 ? 2.149 -10.109 -10.581 1.00 73.25 94 PHE A C 1
ATOM 759 O O . PHE A 1 94 ? 1.000 -9.674 -10.527 1.00 73.25 94 PHE A O 1
ATOM 766 N N . ASP A 1 95 ? 2.651 -10.923 -9.648 1.00 76.50 95 ASP A N 1
ATOM 767 C CA . ASP A 1 95 ? 1.916 -11.389 -8.452 1.00 76.50 95 ASP A CA 1
ATOM 768 C C . ASP A 1 95 ? 1.862 -10.330 -7.327 1.00 76.50 95 ASP A C 1
ATOM 770 O O . ASP A 1 95 ? 1.617 -10.627 -6.155 1.00 76.50 95 ASP A O 1
ATOM 774 N N . TRP A 1 96 ? 2.132 -9.073 -7.676 1.00 81.38 96 TRP A N 1
ATOM 775 C CA . TRP A 1 96 ? 2.078 -7.918 -6.794 1.00 81.38 96 TRP A CA 1
ATOM 776 C C . TRP A 1 96 ? 1.479 -6.720 -7.529 1.00 81.38 96 TRP A C 1
ATOM 778 O O . TRP A 1 96 ? 1.528 -6.603 -8.756 1.00 81.38 96 TRP A O 1
ATOM 788 N N . VAL A 1 97 ? 0.908 -5.814 -6.747 1.00 82.56 97 VAL A N 1
ATOM 789 C CA . VAL A 1 97 ? 0.299 -4.570 -7.199 1.00 82.56 97 VAL A CA 1
ATOM 790 C C . VAL A 1 97 ? 1.226 -3.432 -6.770 1.00 82.56 97 VAL A C 1
ATOM 792 O O . VAL A 1 97 ? 1.497 -3.299 -5.575 1.00 82.56 97 VAL A O 1
ATOM 795 N N . PRO A 1 98 ? 1.762 -2.613 -7.691 1.00 81.69 98 PRO A N 1
ATOM 796 C CA . PRO A 1 98 ? 2.502 -1.432 -7.278 1.00 81.69 98 PRO A CA 1
ATOM 797 C C . PRO A 1 98 ? 1.533 -0.464 -6.593 1.00 81.69 98 PRO A C 1
ATOM 799 O O . PRO A 1 98 ? 0.454 -0.203 -7.109 1.00 81.69 98 PRO A O 1
ATOM 802 N N . LEU A 1 99 ? 1.894 0.068 -5.431 1.00 83.75 99 LEU A N 1
ATOM 803 C CA . LEU A 1 99 ? 1.173 1.163 -4.794 1.00 83.75 99 LEU A CA 1
ATOM 804 C C . LEU A 1 99 ? 1.952 2.447 -5.033 1.00 83.75 99 LEU A C 1
ATOM 806 O O . LEU A 1 99 ? 3.129 2.538 -4.681 1.00 83.75 99 LEU A O 1
ATOM 810 N N . LEU A 1 100 ? 1.292 3.433 -5.636 1.00 81.69 100 LEU A N 1
ATOM 811 C CA . LEU A 1 100 ? 1.856 4.764 -5.813 1.00 81.69 100 LEU A CA 1
ATOM 812 C C . LEU A 1 100 ? 1.684 5.545 -4.510 1.00 81.69 100 LEU A C 1
ATOM 814 O O . LEU A 1 100 ? 0.567 5.815 -4.073 1.00 81.69 100 LEU A O 1
ATOM 818 N N . GLY A 1 101 ? 2.810 5.873 -3.893 1.00 79.31 101 GLY A N 1
ATOM 819 C CA . GLY A 1 101 ? 2.912 6.756 -2.745 1.00 79.31 101 GLY A CA 1
ATOM 820 C C . GLY A 1 101 ? 3.215 8.199 -3.148 1.00 79.31 101 GLY A C 1
ATOM 821 O O . GLY A 1 101 ? 3.337 8.556 -4.325 1.00 79.31 101 GLY A O 1
ATOM 822 N N . ILE A 1 102 ? 3.388 9.032 -2.133 1.00 77.75 102 ILE A N 1
ATOM 823 C CA . ILE A 1 102 ? 3.787 10.437 -2.230 1.00 77.75 102 ILE A CA 1
ATOM 824 C C . ILE A 1 102 ? 5.237 10.556 -2.695 1.00 77.75 102 ILE A C 1
ATOM 826 O O . ILE A 1 102 ? 5.565 11.448 -3.473 1.00 77.75 102 ILE A O 1
ATOM 830 N N . TRP A 1 103 ? 6.120 9.666 -2.242 1.00 81.00 103 TRP A N 1
ATOM 831 C CA . TRP A 1 103 ? 7.556 9.795 -2.530 1.00 81.00 103 TRP A CA 1
ATOM 832 C C . TRP A 1 103 ? 8.071 8.820 -3.586 1.00 81.00 103 TRP A C 1
ATOM 834 O O . TRP A 1 103 ? 9.270 8.779 -3.861 1.00 81.00 103 TRP A O 1
ATOM 844 N N . GLY A 1 104 ? 7.199 7.985 -4.142 1.00 84.62 104 GLY A N 1
ATOM 845 C CA . GLY A 1 104 ? 7.587 6.917 -5.053 1.00 84.62 104 GLY A CA 1
ATOM 846 C C . GLY A 1 104 ? 6.555 5.803 -5.103 1.00 84.62 104 GLY A C 1
ATOM 847 O O . GLY A 1 104 ? 5.417 6.016 -4.707 1.00 84.62 104 GLY A O 1
ATOM 848 N N . ALA A 1 105 ? 6.959 4.608 -5.514 1.00 84.50 105 ALA A N 1
ATOM 849 C CA . ALA A 1 105 ? 6.109 3.424 -5.485 1.00 84.50 105 ALA A CA 1
ATOM 850 C C . ALA A 1 105 ? 6.713 2.312 -4.627 1.00 84.50 105 ALA A C 1
ATOM 852 O O . ALA A 1 105 ? 7.924 2.281 -4.391 1.00 84.50 105 ALA A O 1
ATOM 853 N N . VAL A 1 106 ? 5.859 1.396 -4.176 1.00 86.31 106 VAL A N 1
ATOM 854 C CA . VAL A 1 106 ? 6.266 0.166 -3.493 1.00 86.31 106 VAL A CA 1
ATOM 855 C C . VAL A 1 106 ? 5.431 -1.011 -3.978 1.00 86.31 106 VAL A C 1
ATOM 857 O O . VAL A 1 106 ? 4.235 -0.873 -4.223 1.00 86.31 106 VAL A O 1
ATOM 860 N N . GLY A 1 107 ? 6.050 -2.182 -4.114 1.00 85.75 107 GLY A N 1
ATOM 861 C CA . GLY A 1 107 ? 5.324 -3.415 -4.395 1.00 85.75 107 GLY A CA 1
ATOM 862 C C . GLY A 1 107 ? 4.503 -3.852 -3.183 1.00 85.75 107 GLY A C 1
ATOM 863 O O . GLY A 1 107 ? 5.058 -4.120 -2.118 1.00 85.75 107 GLY A O 1
ATOM 864 N N . TYR A 1 108 ? 3.188 -3.956 -3.349 1.00 83.12 108 TYR A N 1
ATOM 865 C CA . TYR A 1 108 ? 2.293 -4.597 -2.394 1.00 83.12 108 TYR A CA 1
ATOM 866 C C . TYR A 1 108 ? 1.945 -5.987 -2.908 1.00 83.12 108 TYR A C 1
ATOM 868 O O . TYR A 1 108 ? 1.560 -6.141 -4.062 1.00 83.12 108 TYR A O 1
ATOM 876 N N . ALA A 1 109 ? 2.084 -7.005 -2.064 1.00 84.94 109 ALA A N 1
ATOM 877 C CA . ALA A 1 109 ? 1.730 -8.380 -2.401 1.00 84.94 109 ALA A CA 1
ATOM 878 C C . ALA A 1 109 ? 0.472 -8.786 -1.611 1.00 84.94 109 ALA A C 1
ATOM 880 O O . ALA A 1 109 ? 0.603 -9.298 -0.496 1.00 84.94 109 ALA A O 1
ATOM 881 N N . PRO A 1 110 ? -0.743 -8.580 -2.160 1.00 78.50 110 PRO A N 1
ATOM 882 C CA . PRO A 1 110 ? -2.008 -8.925 -1.501 1.00 78.50 110 PRO A CA 1
ATOM 883 C C . PRO A 1 110 ? -2.067 -10.387 -1.043 1.00 78.50 110 PRO A C 1
ATOM 885 O O . PRO A 1 110 ? -2.659 -10.703 -0.012 1.00 78.50 110 PRO A O 1
ATOM 888 N N . LEU A 1 111 ? -1.380 -11.282 -1.764 1.00 79.69 111 LEU A N 1
ATOM 889 C CA . LEU A 1 111 ? -1.271 -12.700 -1.417 1.00 79.69 111 LEU A CA 1
ATOM 890 C C . LEU A 1 111 ? -0.626 -12.950 -0.037 1.00 79.69 111 LEU A C 1
ATOM 892 O O . LEU A 1 111 ? -0.919 -13.965 0.597 1.00 79.69 111 LEU A O 1
ATOM 896 N N . LEU A 1 112 ? 0.203 -12.024 0.468 1.00 77.94 112 LEU A N 1
ATOM 897 C CA . LEU A 1 112 ? 0.770 -12.107 1.820 1.00 77.94 112 LEU A CA 1
ATOM 898 C C . LEU A 1 112 ? -0.263 -11.847 2.919 1.00 77.94 112 LEU A C 1
ATOM 900 O O . LEU A 1 112 ? -0.038 -12.263 4.053 1.00 77.94 112 LEU A O 1
ATOM 904 N N . VAL A 1 113 ? -1.377 -11.181 2.610 1.00 76.12 113 VAL A N 1
ATOM 905 C CA . VAL A 1 113 ? -2.358 -10.716 3.603 1.00 76.12 113 VAL A CA 1
ATOM 906 C C . VAL A 1 113 ? -3.753 -11.308 3.394 1.00 76.12 113 VAL A C 1
ATOM 908 O O . VAL A 1 113 ? -4.735 -10.792 3.914 1.00 76.12 113 VAL A O 1
ATOM 911 N N . LEU A 1 114 ? -3.855 -12.451 2.707 1.00 76.38 114 LEU A N 1
ATOM 912 C CA . LEU A 1 114 ? -5.127 -13.131 2.413 1.00 76.38 114 LEU A CA 1
ATOM 913 C C . LEU A 1 114 ? -5.998 -13.443 3.638 1.00 76.38 114 LEU A C 1
ATOM 915 O O . LEU A 1 114 ? -7.219 -13.513 3.505 1.00 76.38 114 LEU A O 1
ATOM 919 N N . ARG A 1 115 ? -5.408 -13.553 4.838 1.00 73.50 115 ARG A N 1
ATOM 920 C CA . ARG A 1 115 ? -6.178 -13.695 6.087 1.00 73.50 115 ARG A 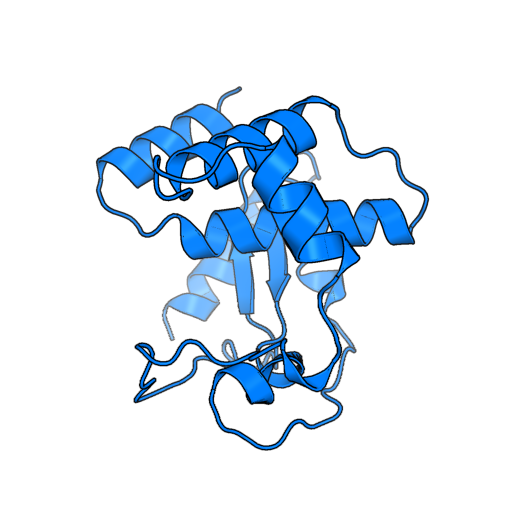CA 1
ATOM 921 C C . ARG A 1 115 ? -7.123 -12.515 6.336 1.00 73.50 115 ARG A C 1
ATOM 923 O O . ARG A 1 115 ? -8.180 -12.724 6.923 1.00 73.50 115 ARG A O 1
ATOM 930 N N . GLN A 1 116 ? -6.774 -11.314 5.864 1.00 72.56 116 GLN A N 1
ATOM 931 C CA . GLN A 1 116 ? -7.636 -10.128 5.938 1.00 72.56 116 GLN A CA 1
ATOM 932 C C . GLN A 1 116 ? -8.899 -10.276 5.081 1.00 72.56 116 GLN A C 1
ATOM 934 O O . GLN A 1 116 ? -9.934 -9.699 5.399 1.00 72.56 116 GLN A O 1
ATOM 939 N N . TYR A 1 117 ? -8.827 -11.104 4.036 1.00 71.38 117 TYR A N 1
ATOM 940 C CA . TYR A 1 117 ? -9.890 -11.361 3.065 1.00 71.38 117 TYR A CA 1
ATOM 941 C C . TYR A 1 117 ? -10.565 -12.728 3.272 1.00 71.38 117 TYR A C 1
ATOM 943 O O . TYR A 1 117 ? -11.052 -13.334 2.320 1.00 71.38 117 TYR A O 1
ATOM 951 N N . MET A 1 118 ? -10.527 -13.269 4.496 1.00 70.81 118 MET A N 1
ATOM 952 C CA . MET A 1 118 ? -11.078 -14.593 4.842 1.00 70.81 118 MET A CA 1
ATOM 953 C C . MET A 1 118 ? -10.545 -15.753 3.981 1.00 70.81 118 MET A C 1
ATOM 955 O O . MET A 1 118 ? -11.173 -16.804 3.869 1.00 70.81 118 MET A O 1
ATOM 959 N N . SER A 1 119 ? -9.361 -15.582 3.394 1.00 74.06 119 SER A N 1
ATOM 960 C CA . SER A 1 119 ? -8.750 -16.546 2.485 1.00 74.06 119 SER A CA 1
ATOM 961 C C . SER A 1 119 ? -7.523 -17.202 3.116 1.00 74.06 119 SER A C 1
ATOM 963 O O . SER A 1 119 ? -6.837 -16.629 3.969 1.00 74.06 119 SER A O 1
ATOM 965 N N . ARG A 1 120 ? -7.223 -18.439 2.700 1.00 76.69 120 ARG A N 1
ATOM 966 C CA . ARG A 1 120 ? -6.028 -19.155 3.165 1.00 76.69 120 ARG A CA 1
ATOM 967 C C . ARG A 1 120 ? -4.777 -18.393 2.725 1.00 76.69 120 ARG A C 1
ATOM 969 O O . ARG A 1 120 ? -4.639 -18.040 1.562 1.00 76.69 120 ARG A O 1
ATOM 976 N N . GLN A 1 121 ? -3.861 -18.161 3.659 1.00 77.56 121 GLN A N 1
ATOM 977 C CA . GLN A 1 121 ? -2.575 -17.540 3.358 1.00 77.56 121 GLN A CA 1
ATOM 978 C C . GLN A 1 121 ? -1.629 -18.551 2.711 1.00 77.56 121 GLN A C 1
ATOM 980 O O . GLN A 1 121 ? -1.541 -19.700 3.153 1.00 77.56 121 GLN A O 1
ATOM 985 N N . PHE A 1 122 ? -0.896 -18.095 1.701 1.00 73.50 122 PHE A N 1
ATOM 986 C CA . PHE A 1 122 ? 0.156 -18.852 1.029 1.00 73.50 122 PHE A CA 1
ATOM 987 C C . PHE A 1 122 ? 1.489 -18.119 1.187 1.00 73.50 122 PHE A C 1
ATOM 989 O O . PHE A 1 122 ? 1.512 -16.959 1.592 1.00 73.50 122 PHE A O 1
ATOM 996 N N . ILE A 1 123 ? 2.598 -18.794 0.883 1.00 74.25 123 ILE A N 1
ATOM 997 C CA . ILE A 1 123 ? 3.903 -18.144 0.722 1.00 74.25 123 ILE A CA 1
ATOM 998 C C . ILE A 1 123 ? 3.975 -17.703 -0.746 1.00 74.25 123 ILE A C 1
ATOM 1000 O O . ILE A 1 123 ? 4.116 -18.571 -1.609 1.00 74.25 123 ILE A O 1
ATOM 1004 N N . PRO A 1 124 ? 3.813 -16.409 -1.069 1.00 70.50 124 PRO A N 1
ATOM 1005 C CA . PRO A 1 124 ? 3.873 -15.955 -2.447 1.00 70.50 124 PRO A CA 1
ATOM 1006 C C . PRO A 1 124 ? 5.319 -15.872 -2.930 1.00 70.50 124 PRO A C 1
ATOM 1008 O O . PRO A 1 124 ? 6.256 -15.732 -2.139 1.00 70.50 124 PRO A O 1
ATOM 1011 N N . ALA A 1 125 ? 5.490 -15.908 -4.250 1.00 71.06 125 ALA A N 1
ATOM 1012 C CA . ALA A 1 125 ? 6.758 -15.568 -4.869 1.00 71.06 125 ALA A CA 1
ATOM 1013 C C . ALA A 1 125 ? 7.070 -14.087 -4.598 1.00 71.06 125 ALA A C 1
ATOM 1015 O O . ALA A 1 125 ? 6.279 -13.201 -4.908 1.00 71.06 125 ALA A O 1
ATOM 1016 N N . THR A 1 126 ? 8.226 -13.816 -3.997 1.00 74.62 126 THR A N 1
ATOM 1017 C CA . THR A 1 126 ? 8.704 -12.450 -3.715 1.00 74.62 126 THR A CA 1
ATOM 1018 C C . THR A 1 126 ? 9.753 -11.978 -4.722 1.00 74.62 126 THR A C 1
ATOM 1020 O O . THR A 1 126 ? 10.256 -10.858 -4.624 1.00 74.62 126 THR A O 1
ATOM 1023 N N . GLN A 1 127 ? 10.095 -12.822 -5.698 1.00 75.12 127 GLN A N 1
ATOM 1024 C CA . GLN A 1 127 ? 11.051 -12.502 -6.750 1.00 75.12 127 GLN A CA 1
ATOM 1025 C C . GLN A 1 127 ? 10.497 -11.370 -7.618 1.00 75.12 127 GLN A C 1
ATOM 1027 O O . GLN A 1 127 ? 9.457 -11.545 -8.231 1.00 75.12 127 GLN A O 1
ATOM 1032 N N . GLY A 1 128 ? 11.191 -10.231 -7.667 1.00 74.50 128 GLY A N 1
ATOM 1033 C CA . GLY A 1 128 ? 10.790 -9.062 -8.461 1.00 74.50 128 GLY A CA 1
ATOM 1034 C C . GLY A 1 128 ? 9.965 -8.008 -7.710 1.00 74.50 128 GLY A C 1
ATOM 1035 O O . GLY A 1 128 ? 9.748 -6.925 -8.241 1.00 74.50 128 GLY A O 1
ATOM 1036 N N . ILE A 1 129 ? 9.580 -8.235 -6.444 1.00 76.94 129 ILE A N 1
ATOM 1037 C CA . ILE A 1 129 ? 8.864 -7.209 -5.653 1.00 76.94 129 ILE A CA 1
ATOM 1038 C C . ILE A 1 129 ? 9.683 -5.914 -5.500 1.00 76.94 129 ILE A C 1
ATOM 1040 O O . ILE A 1 129 ? 9.127 -4.817 -5.456 1.00 76.94 129 ILE A O 1
ATOM 1044 N N . ALA A 1 130 ? 11.013 -6.046 -5.455 1.00 77.25 130 ALA A N 1
ATOM 1045 C CA . ALA A 1 130 ? 11.947 -4.928 -5.385 1.00 77.25 130 ALA A CA 1
ATOM 1046 C C . ALA A 1 130 ? 11.933 -4.068 -6.659 1.00 77.25 130 ALA A C 1
ATOM 1048 O O . ALA A 1 130 ? 12.204 -2.874 -6.579 1.00 77.25 130 ALA A O 1
ATOM 1049 N N . ASP A 1 131 ? 11.551 -4.632 -7.809 1.00 78.75 131 ASP A N 1
ATOM 1050 C CA . ASP A 1 131 ? 11.493 -3.902 -9.081 1.00 78.75 131 ASP A CA 1
ATOM 1051 C C . ASP A 1 131 ? 10.323 -2.902 -9.110 1.00 78.75 131 ASP A C 1
ATOM 1053 O O . ASP A 1 131 ? 10.326 -1.945 -9.888 1.00 78.75 131 ASP A O 1
ATOM 1057 N N . CYS A 1 132 ? 9.342 -3.078 -8.216 1.00 77.75 132 CYS A N 1
ATOM 1058 C CA . CYS A 1 132 ? 8.262 -2.122 -7.987 1.00 77.75 132 CYS A CA 1
ATOM 1059 C C . CYS A 1 132 ? 8.584 -1.041 -6.946 1.00 77.75 132 CYS A C 1
ATOM 1061 O O . CYS A 1 132 ? 7.758 -0.149 -6.752 1.00 77.75 132 CYS A O 1
ATOM 1063 N N . GLU A 1 133 ? 9.747 -1.089 -6.289 1.00 86.56 133 GLU A N 1
ATOM 1064 C CA . GLU A 1 133 ? 10.200 -0.047 -5.362 1.00 86.56 133 GLU A CA 1
ATOM 1065 C C . GLU A 1 133 ? 11.025 1.001 -6.131 1.00 86.56 133 GLU A C 1
ATOM 1067 O O . GLU A 1 133 ? 12.053 0.695 -6.737 1.00 86.56 133 GLU A O 1
ATOM 1072 N N . PHE A 1 134 ? 10.575 2.255 -6.142 1.00 84.12 134 PHE A N 1
ATOM 1073 C CA . PHE A 1 134 ? 11.359 3.379 -6.671 1.00 84.12 134 PHE A CA 1
ATOM 1074 C C . PHE A 1 134 ? 10.941 4.688 -6.016 1.00 84.12 134 PHE A C 1
ATOM 1076 O O . PHE A 1 134 ? 9.818 4.803 -5.523 1.00 84.12 134 PHE A O 1
ATOM 1083 N N . LEU A 1 135 ? 11.819 5.687 -6.039 1.00 84.62 135 LEU A N 1
ATOM 1084 C CA . LEU A 1 135 ? 11.533 7.036 -5.560 1.00 84.62 135 LEU A CA 1
ATOM 1085 C C . LEU A 1 135 ? 11.350 7.997 -6.736 1.00 84.62 135 LEU A C 1
ATOM 1087 O O . LEU A 1 135 ? 11.967 7.844 -7.786 1.00 84.62 135 LEU A O 1
ATOM 1091 N N . TYR A 1 136 ? 10.535 9.039 -6.564 1.00 81.88 136 TYR A N 1
ATOM 1092 C CA . TYR A 1 136 ? 10.361 10.062 -7.611 1.00 81.88 136 TYR A CA 1
ATOM 1093 C C . TYR A 1 136 ? 11.614 10.908 -7.861 1.00 81.88 136 TYR A C 1
ATOM 1095 O O . TYR A 1 136 ? 11.688 11.617 -8.860 1.00 81.88 136 TYR A O 1
ATOM 1103 N N . LYS A 1 137 ? 12.604 10.830 -6.968 1.00 81.25 137 LYS A N 1
ATOM 1104 C CA . LYS A 1 137 ? 13.922 11.442 -7.157 1.00 81.25 137 LYS A CA 1
ATOM 1105 C C . LYS A 1 137 ? 14.887 10.577 -7.974 1.00 81.25 137 LYS A C 1
ATOM 1107 O O . LYS A 1 137 ? 15.955 11.065 -8.320 1.00 81.25 137 LYS A O 1
ATOM 1112 N N . ASP A 1 138 ? 14.537 9.320 -8.248 1.00 84.06 138 ASP A N 1
ATOM 1113 C CA . ASP A 1 138 ? 15.389 8.411 -9.011 1.00 84.06 138 ASP A CA 1
ATOM 1114 C C . ASP A 1 138 ? 15.308 8.730 -10.511 1.00 84.06 138 ASP A C 1
ATOM 1116 O O . ASP A 1 138 ? 14.244 9.069 -11.045 1.00 84.06 138 ASP A O 1
ATOM 1120 N N . ASP A 1 139 ? 16.421 8.557 -11.222 1.00 84.12 139 ASP A N 1
ATOM 1121 C CA . ASP A 1 139 ? 16.450 8.730 -12.671 1.00 84.12 139 ASP A CA 1
ATOM 1122 C C . ASP A 1 139 ? 15.484 7.759 -13.368 1.00 84.12 139 ASP A C 1
ATOM 1124 O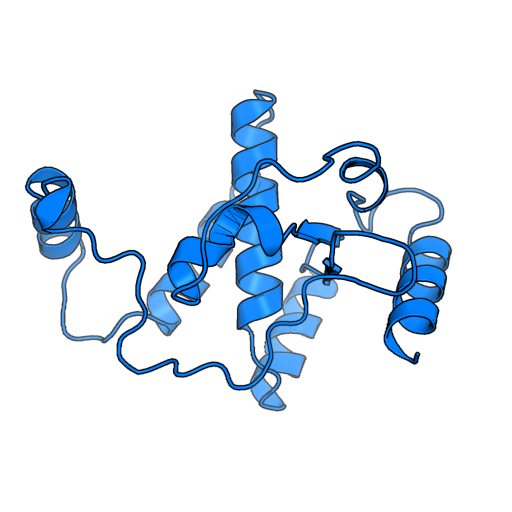 O . ASP A 1 139 ? 15.378 6.574 -13.044 1.00 84.12 139 ASP A O 1
ATOM 1128 N N . GLY A 1 140 ? 14.748 8.269 -14.358 1.00 83.44 140 GLY A N 1
ATOM 1129 C CA . GLY A 1 140 ? 13.815 7.461 -15.146 1.00 83.44 140 GLY A CA 1
ATOM 1130 C C . GLY A 1 140 ? 12.488 7.115 -14.455 1.00 83.44 140 GLY A C 1
ATOM 1131 O O . GLY A 1 140 ? 11.703 6.365 -15.039 1.00 83.44 140 GLY A O 1
ATOM 1132 N N . TYR A 1 141 ? 12.168 7.682 -13.280 1.00 81.56 141 TYR A N 1
ATOM 1133 C CA . TYR A 1 141 ? 10.904 7.403 -12.571 1.00 81.56 141 TYR A CA 1
ATOM 1134 C C . TYR A 1 141 ? 9.651 7.621 -13.441 1.00 81.56 141 TYR A C 1
ATOM 1136 O O . TYR A 1 141 ? 8.686 6.867 -13.343 1.00 81.56 141 TYR A O 1
ATOM 1144 N N . ARG A 1 142 ? 9.661 8.619 -14.341 1.00 80.75 142 ARG A N 1
ATOM 1145 C CA . ARG A 1 142 ? 8.532 8.906 -15.248 1.00 80.75 142 ARG A CA 1
ATOM 1146 C C . ARG A 1 142 ? 8.220 7.726 -16.165 1.00 80.75 142 ARG A C 1
ATOM 1148 O O . ARG A 1 142 ? 7.050 7.438 -16.399 1.00 80.75 142 ARG A O 1
ATOM 1155 N N . LYS A 1 143 ? 9.257 7.033 -16.646 1.00 85.00 143 LYS A N 1
ATOM 1156 C CA . LYS A 1 143 ? 9.114 5.830 -17.471 1.00 85.00 143 LYS A CA 1
ATOM 1157 C C . LYS A 1 143 ? 8.495 4.694 -16.652 1.00 85.00 143 LYS A C 1
ATOM 1159 O O . LYS A 1 143 ? 7.526 4.098 -17.107 1.00 85.00 143 LYS A O 1
ATOM 1164 N N . LYS A 1 144 ? 8.961 4.488 -15.412 1.00 81.56 144 LYS A N 1
ATOM 1165 C CA . LYS A 1 144 ? 8.383 3.496 -14.485 1.00 81.56 144 LYS A CA 1
ATOM 1166 C C . LYS A 1 144 ? 6.900 3.763 -14.194 1.00 81.56 144 LYS A C 1
ATOM 1168 O O . LYS A 1 144 ? 6.095 2.839 -14.234 1.00 81.56 144 LYS A O 1
ATOM 1173 N N . ILE A 1 145 ? 6.508 5.023 -13.971 1.00 79.94 145 ILE A N 1
ATOM 1174 C CA . ILE A 1 145 ? 5.092 5.399 -13.786 1.00 79.94 145 ILE A CA 1
ATOM 1175 C C . ILE A 1 145 ? 4.264 5.075 -15.037 1.00 79.94 145 ILE A C 1
ATOM 1177 O O . ILE A 1 145 ? 3.154 4.554 -14.917 1.00 79.94 145 ILE A O 1
ATOM 1181 N N . GLN A 1 146 ? 4.777 5.386 -16.232 1.00 80.88 146 GLN A N 1
ATOM 1182 C CA . GLN A 1 146 ? 4.083 5.101 -17.493 1.00 80.88 146 GLN A CA 1
ATOM 1183 C C . GLN A 1 146 ? 3.901 3.597 -17.722 1.00 80.88 146 GLN A C 1
ATOM 1185 O O . GLN A 1 146 ? 2.810 3.178 -18.107 1.00 80.88 146 GLN A O 1
ATOM 1190 N N . GLU A 1 147 ? 4.934 2.799 -17.448 1.00 81.12 147 GLU A N 1
ATOM 1191 C CA . GLU A 1 147 ? 4.880 1.335 -17.503 1.00 81.12 147 GLU A CA 1
ATOM 1192 C C . GLU A 1 147 ? 3.847 0.785 -16.510 1.00 81.12 147 GLU A C 1
ATOM 1194 O O . GLU A 1 147 ? 2.983 0.009 -16.895 1.00 81.12 147 GLU A O 1
ATOM 1199 N N . MET A 1 148 ? 3.836 1.240 -15.255 1.00 75.44 148 MET A N 1
ATOM 1200 C CA . MET A 1 148 ? 2.836 0.782 -14.276 1.00 75.44 148 MET A CA 1
ATOM 1201 C C . MET A 1 148 ? 1.408 1.176 -14.665 1.00 75.44 148 MET A C 1
ATOM 1203 O O . MET A 1 148 ? 0.487 0.366 -14.577 1.00 75.44 148 MET A O 1
ATOM 1207 N N . SER A 1 149 ? 1.230 2.407 -15.148 1.00 75.69 149 SER A N 1
ATOM 1208 C CA . SER A 1 149 ? -0.077 2.919 -15.567 1.00 75.69 149 SER A CA 1
ATOM 1209 C C . SER A 1 149 ? -0.633 2.186 -16.789 1.00 75.69 149 SER A C 1
ATOM 1211 O O . SER A 1 149 ? -1.849 2.153 -16.968 1.00 75.69 149 SER A O 1
ATOM 1213 N N . SER A 1 150 ? 0.222 1.638 -17.661 1.00 75.44 150 SER A N 1
ATOM 1214 C CA . SER A 1 150 ? -0.230 0.833 -18.800 1.00 75.44 150 SER A CA 1
ATOM 1215 C C . SER A 1 150 ? -0.651 -0.572 -18.372 1.00 75.44 150 SER A C 1
ATOM 1217 O O . SER A 1 150 ? -1.650 -1.066 -18.889 1.00 75.44 150 SER A O 1
ATOM 1219 N N . VAL A 1 151 ? 0.029 -1.174 -17.386 1.00 72.44 151 VAL A N 1
ATOM 1220 C CA . VAL A 1 151 ? -0.369 -2.475 -16.818 1.00 72.44 151 VAL A CA 1
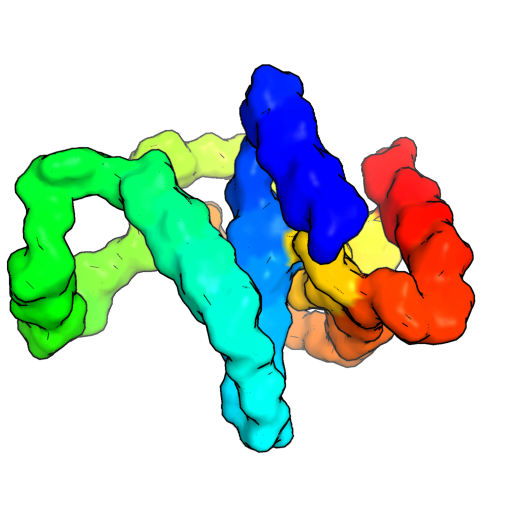ATOM 1221 C C . VAL A 1 151 ? -1.708 -2.372 -16.077 1.00 72.44 151 VAL A C 1
ATOM 1223 O O . VAL A 1 151 ? -2.521 -3.279 -16.182 1.00 72.44 151 VAL A O 1
ATOM 1226 N N . TRP A 1 152 ? -1.993 -1.256 -15.397 1.00 70.19 152 TRP A N 1
ATOM 1227 C CA . TRP A 1 152 ? -3.278 -1.043 -14.702 1.00 70.19 152 TRP A CA 1
ATOM 1228 C C . TRP A 1 152 ? -4.494 -0.892 -15.620 1.00 70.19 152 TRP A C 1
ATOM 1230 O O . TRP A 1 152 ? -5.623 -0.942 -15.144 1.00 70.19 152 TRP A O 1
ATOM 1240 N N . LYS A 1 153 ? -4.284 -0.626 -16.912 1.00 69.25 153 LYS A N 1
ATOM 1241 C CA . LYS A 1 153 ? -5.369 -0.436 -17.886 1.00 69.25 153 LYS A CA 1
ATOM 1242 C C . LYS A 1 153 ? -5.831 -1.741 -18.544 1.00 69.25 153 LYS A C 1
ATOM 1244 O O . LYS A 1 153 ? -6.722 -1.675 -19.389 1.00 69.25 153 LYS A O 1
ATOM 1249 N N . GLN A 1 154 ? -5.195 -2.868 -18.224 1.00 57.41 154 GLN A N 1
ATOM 1250 C CA . GLN A 1 154 ? -5.597 -4.209 -18.663 1.00 57.41 154 GLN A CA 1
ATOM 1251 C C . GLN A 1 154 ? -6.612 -4.806 -17.698 1.00 57.41 154 GLN A C 1
ATOM 1253 O O . GLN A 1 154 ? -7.547 -5.457 -18.210 1.00 57.41 154 GLN A O 1
#

Radius of gyration: 16.98 Å; chains: 1; bounding box: 36×39×46 Å

Foldseek 3Di:
DVLVVVLVVCVVVVNDCVLQLVFLVVVCVVCVVVVHDDDPVSVVVNVVVVVVVDDPPDDPVRVVVCVVPDDPVNDQLEPPPDQDPDDPQAQQPGSWQWRQYSFAIFTHGVLCSCSHNVDDRDDDDCPCRCVSDDTPPDPPRVVVVVVNVVSNVD

pLDDT: mean 71.31, std 9.54, range [46.81, 86.62]

Sequence (154 aa):
DEAVVNLFDQLNKKVTPIPVILAETFKSLSACRKGVRVDSLDVQLLLEIVATLRRDDISEKKWIAILQNLQEEDIEWRAPWLLPDEVLYRCGNFDWVPLLGIWGAVGYAPLLVLRQYMSRQFIPATQGIADCEFLYKDDGYRKKIQEMSSVWKQ

Secondary structure (DSSP, 8-state):
-HHHHHHHHHHHTT--SHHHHHHHHHHHHHHHHTTPPPPHHHHHHHHHHHHHHS-TT--HHHHHHHHHH--GGG---S-TT---S-----BTTBSSEEEE-SSEEEEE-GGGGGGGGT--------TTGGGG-EETTSTTH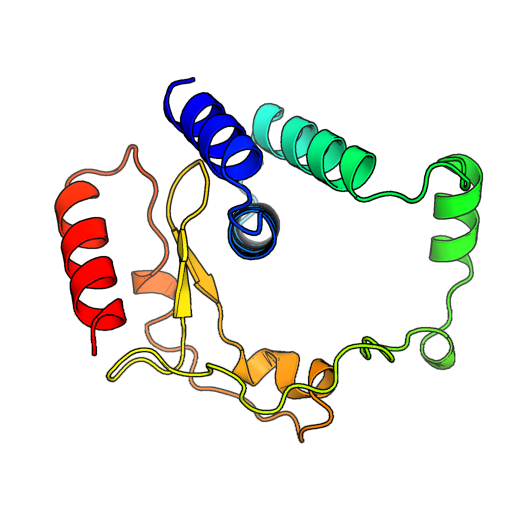HHHHHHHHHHTT-

InterPro domains:
  IPR056647 Domain of unknown function DUF7745 [PF24924] (15-154)